Protein AF-A0A8H7U915-F1 (afdb_monomer_lite)

InterPro domains:
  IPR002848 Translin family [PF01997] (8-72)
  IPR002848 Translin family [PTHR10741] (8-74)
  IPR016069 Translin, C-terminal [G3DSA:1.20.58.200] (2-76)
  IPR033956 Translin [cd14819] (8-72)
  IPR036081 Translin superfamily [SSF74784] (8-73)

Structure (mmCIF, N/CA/C/O backbone):
data_AF-A0A8H7U915-F1
#
_entry.id   AF-A0A8H7U915-F1
#
loop_
_atom_site.group_PDB
_atom_site.id
_atom_site.type_symbol
_atom_site.label_atom_id
_atom_site.label_alt_id
_atom_site.label_comp_id
_atom_site.label_asym_id
_atom_site.label_entity_id
_atom_site.label_seq_id
_atom_site.pdbx_PDB_ins_code
_atom_site.Cartn_x
_atom_site.Cartn_y
_atom_site.Cartn_z
_atom_site.occupancy
_atom_site.B_iso_or_equiv
_atom_site.auth_seq_id
_atom_site.auth_comp_id
_atom_site.auth_asym_id
_atom_site.auth_atom_id
_atom_site.pdbx_PDB_model_num
ATOM 1 N N . MET A 1 1 ? 2.369 9.709 -12.369 1.00 54.50 1 MET A N 1
ATOM 2 C CA . MET A 1 1 ? 2.290 9.029 -11.058 1.00 54.50 1 MET A CA 1
ATOM 3 C C . MET A 1 1 ? 1.015 9.458 -10.316 1.00 54.50 1 MET A C 1
ATOM 5 O O . MET A 1 1 ? 1.077 10.004 -9.229 1.00 54.50 1 MET A O 1
ATOM 9 N N . ASN A 1 2 ? -0.159 9.237 -10.925 1.00 58.28 2 ASN A N 1
ATOM 10 C CA . ASN A 1 2 ? -1.469 9.603 -10.348 1.00 58.28 2 ASN A CA 1
ATOM 11 C C . ASN A 1 2 ? -2.227 8.382 -9.801 1.00 58.28 2 ASN A C 1
ATOM 13 O O . ASN A 1 2 ? -3.142 8.519 -8.996 1.00 58.28 2 ASN A O 1
ATOM 17 N N . TRP A 1 3 ? -1.828 7.179 -10.216 1.00 70.06 3 TRP A N 1
ATOM 18 C CA . TRP A 1 3 ? -2.501 5.930 -9.872 1.00 70.06 3 TRP A CA 1
ATOM 19 C C . TRP A 1 3 ? -2.241 5.488 -8.419 1.00 70.06 3 TRP A C 1
ATOM 21 O O . TRP A 1 3 ? -3.200 5.172 -7.720 1.00 70.06 3 TRP A O 1
ATOM 31 N N . ALA A 1 4 ? -0.997 5.577 -7.926 1.00 62.97 4 ALA A N 1
ATOM 32 C CA . ALA A 1 4 ? -0.653 5.252 -6.532 1.00 62.97 4 ALA A CA 1
ATOM 33 C C . ALA A 1 4 ? -1.373 6.179 -5.534 1.00 62.97 4 ALA A C 1
ATOM 35 O O . ALA A 1 4 ? -2.121 5.706 -4.684 1.00 62.97 4 ALA A O 1
ATOM 36 N N . LYS A 1 5 ? -1.303 7.502 -5.746 1.00 71.44 5 LYS A N 1
ATOM 37 C CA . LYS A 1 5 ? -2.083 8.489 -4.974 1.00 71.44 5 LYS A CA 1
ATOM 38 C C . LYS A 1 5 ? -3.590 8.212 -4.989 1.00 71.44 5 LYS A C 1
ATOM 40 O O . LYS A 1 5 ? -4.254 8.346 -3.961 1.00 71.44 5 LYS A O 1
ATOM 45 N N . LYS A 1 6 ? -4.147 7.817 -6.142 1.00 72.56 6 LYS A N 1
ATOM 46 C CA . LYS A 1 6 ? -5.567 7.451 -6.260 1.00 72.56 6 LYS A CA 1
ATOM 47 C C . LYS A 1 6 ? -5.893 6.195 -5.442 1.00 72.56 6 LYS A C 1
ATOM 49 O O . LYS A 1 6 ? -6.953 6.154 -4.824 1.00 72.56 6 LYS A O 1
ATOM 54 N N . LYS A 1 7 ? -4.989 5.212 -5.385 1.00 68.62 7 LYS A N 1
ATOM 55 C CA . LYS A 1 7 ? -5.134 3.994 -4.570 1.00 68.62 7 LYS A CA 1
ATOM 56 C C . LYS A 1 7 ? -5.000 4.266 -3.069 1.00 68.62 7 LYS A C 1
ATOM 58 O O . LYS A 1 7 ? -5.827 3.752 -2.325 1.00 68.62 7 LYS A O 1
ATOM 63 N N . SER A 1 8 ? -4.085 5.135 -2.633 1.00 69.88 8 SER A N 1
ATOM 64 C CA . SER A 1 8 ? -3.980 5.543 -1.222 1.00 69.88 8 SER A CA 1
ATOM 65 C C . SER A 1 8 ? -5.245 6.263 -0.740 1.00 69.88 8 SER A C 1
ATOM 67 O O . SER A 1 8 ? -5.790 5.920 0.305 1.00 69.88 8 SER A O 1
ATOM 69 N N . ARG A 1 9 ? -5.786 7.205 -1.531 1.00 76.69 9 ARG A N 1
ATOM 70 C CA . ARG A 1 9 ? -7.082 7.847 -1.224 1.00 76.69 9 ARG A CA 1
ATOM 71 C C . ARG A 1 9 ? -8.240 6.853 -1.210 1.00 76.69 9 ARG A C 1
ATOM 73 O O . ARG A 1 9 ? -9.099 6.942 -0.343 1.00 76.69 9 ARG A O 1
ATOM 80 N N . LEU A 1 10 ? -8.271 5.914 -2.156 1.00 74.25 10 LEU A N 1
ATOM 81 C CA . LEU A 1 10 ? -9.314 4.890 -2.209 1.00 74.25 10 LEU A CA 1
ATOM 82 C C . LEU A 1 10 ? -9.260 3.954 -0.994 1.00 74.25 10 LEU A C 1
ATOM 84 O O . LEU A 1 10 ? -10.314 3.585 -0.484 1.00 74.25 10 LEU A O 1
ATOM 88 N N . ALA A 1 11 ? -8.061 3.597 -0.524 1.00 68.75 11 ALA A N 1
ATOM 89 C CA . ALA A 1 11 ? -7.877 2.793 0.680 1.00 68.75 11 ALA A CA 1
ATOM 90 C C . ALA A 1 11 ? -8.440 3.517 1.911 1.00 68.75 11 ALA A C 1
ATOM 92 O O . ALA A 1 11 ? -9.280 2.954 2.603 1.00 68.75 11 ALA A O 1
ATOM 93 N N . VAL A 1 12 ? -8.074 4.789 2.116 1.00 74.56 12 VAL A N 1
ATOM 94 C CA . VAL A 1 12 ? -8.591 5.610 3.228 1.00 74.56 12 VAL A CA 1
ATOM 95 C C . VAL A 1 12 ? -10.113 5.753 3.152 1.00 74.56 12 VAL A C 1
ATOM 97 O O . VAL A 1 12 ? -10.800 5.472 4.127 1.00 74.56 12 VAL A O 1
ATOM 100 N N . ASN A 1 13 ? -10.657 6.100 1.982 1.00 76.75 13 ASN A N 1
ATOM 101 C CA . ASN A 1 13 ? -12.103 6.245 1.805 1.00 76.75 13 ASN A CA 1
ATOM 102 C C . ASN A 1 13 ? -12.863 4.927 2.036 1.00 76.75 13 ASN A C 1
ATOM 104 O O . ASN A 1 13 ? -13.995 4.954 2.512 1.00 76.75 13 ASN A O 1
ATOM 108 N N . SER A 1 14 ? -12.257 3.782 1.702 1.00 67.31 14 SER A N 1
ATOM 109 C CA . SER A 1 14 ? -12.859 2.465 1.946 1.00 67.31 14 SER A CA 1
ATOM 110 C C . SER A 1 14 ? -12.916 2.149 3.441 1.00 67.31 14 SER A C 1
ATOM 112 O O . SER A 1 14 ? -13.966 1.731 3.915 1.00 67.31 14 SER A O 1
ATOM 114 N N . VAL A 1 15 ? -11.855 2.471 4.195 1.00 65.94 15 VAL A N 1
ATOM 115 C CA . VAL A 1 15 ? -11.838 2.360 5.668 1.00 65.94 15 VAL A CA 1
ATOM 116 C C . VAL A 1 15 ? -12.904 3.242 6.305 1.00 65.94 15 VAL A C 1
ATOM 118 O O . VAL A 1 15 ? -13.623 2.790 7.190 1.00 65.94 15 VAL A O 1
ATOM 121 N N . THR A 1 16 ? -13.043 4.488 5.843 1.00 69.12 16 THR A N 1
ATOM 122 C CA . THR A 1 16 ? -14.083 5.403 6.340 1.00 69.12 16 THR A CA 1
ATOM 123 C C . THR A 1 16 ? -15.494 4.915 5.997 1.00 69.12 16 THR A C 1
ATOM 125 O O . THR A 1 16 ? -16.426 5.189 6.744 1.00 69.12 16 THR A O 1
ATOM 128 N N . SER A 1 17 ? -15.650 4.159 4.905 1.00 71.88 17 SER A N 1
ATOM 129 C CA . SER A 1 17 ? -16.926 3.554 4.493 1.00 71.88 17 SER A CA 1
ATOM 130 C C . SER A 1 17 ? -17.226 2.213 5.186 1.00 71.88 17 SER A C 1
ATOM 132 O O . SER A 1 17 ? -18.229 1.587 4.859 1.00 71.88 17 SER A O 1
ATOM 134 N N . GLY A 1 18 ? -16.370 1.751 6.110 1.00 67.62 18 GLY A N 1
ATOM 135 C CA . GLY A 1 18 ? -16.539 0.481 6.830 1.00 67.62 18 GLY A CA 1
ATOM 136 C C . GLY A 1 18 ? -16.040 -0.766 6.087 1.00 67.62 18 GLY A C 1
ATOM 137 O O . GLY A 1 18 ? -1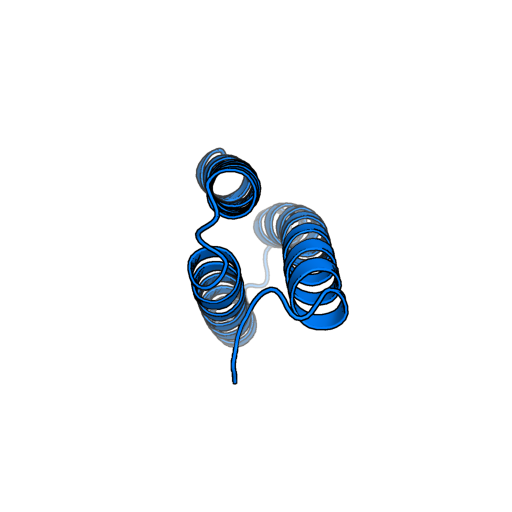6.226 -1.877 6.573 1.00 67.62 18 GLY A O 1
ATOM 138 N N . ASP A 1 19 ? -15.394 -0.608 4.925 1.00 70.00 19 ASP A N 1
ATOM 139 C CA . ASP A 1 19 ? -14.770 -1.711 4.186 1.00 70.00 19 ASP A CA 1
ATOM 140 C C . ASP A 1 19 ? -13.276 -1.784 4.523 1.00 70.00 19 ASP A C 1
ATOM 142 O O . ASP A 1 19 ? -12.422 -1.090 3.955 1.00 70.00 19 ASP A O 1
ATOM 146 N N . TYR A 1 20 ? -12.984 -2.639 5.495 1.00 68.88 20 TYR A N 1
ATOM 147 C CA . TYR A 1 20 ? -11.662 -2.830 6.071 1.00 68.88 20 TYR A CA 1
ATOM 148 C C . TYR A 1 20 ? -10.827 -3.920 5.374 1.00 68.88 20 TYR A C 1
ATOM 150 O O . TYR A 1 20 ? -9.633 -4.043 5.652 1.00 68.88 20 TYR A O 1
ATOM 158 N N . ASP A 1 21 ? -11.409 -4.673 4.432 1.00 71.06 21 ASP A N 1
ATOM 159 C CA . ASP A 1 21 ? -10.702 -5.716 3.670 1.00 71.06 21 ASP A CA 1
ATOM 160 C C . ASP A 1 21 ? -9.982 -5.126 2.440 1.00 71.06 21 ASP A C 1
ATOM 162 O O . ASP A 1 21 ? -8.880 -5.537 2.053 1.00 71.06 21 ASP A O 1
ATOM 166 N N . ARG A 1 22 ? -10.548 -4.064 1.849 1.00 75.88 22 ARG A N 1
ATOM 167 C CA . ARG A 1 22 ? -9.944 -3.343 0.710 1.00 75.88 22 ARG A CA 1
ATOM 168 C C . ARG A 1 22 ? -8.525 -2.809 0.953 1.00 75.88 22 ARG A C 1
ATOM 170 O O . ARG A 1 22 ? -7.690 -2.995 0.067 1.00 75.88 22 ARG A O 1
ATOM 177 N N . PRO A 1 23 ? -8.197 -2.156 2.082 1.00 75.94 23 PRO A N 1
ATOM 178 C CA . PRO A 1 23 ? -6.840 -1.678 2.363 1.00 75.94 23 PRO A CA 1
ATOM 179 C C . PRO A 1 23 ? -5.829 -2.821 2.426 1.00 75.94 23 PRO A C 1
ATOM 181 O O . PRO A 1 23 ? -4.708 -2.675 1.941 1.00 75.94 23 PRO A O 1
ATOM 184 N N . ARG A 1 24 ? -6.247 -3.979 2.951 1.00 78.06 24 ARG A N 1
ATOM 185 C CA . ARG A 1 24 ? -5.425 -5.187 3.050 1.00 78.06 24 ARG A CA 1
ATOM 186 C C . ARG A 1 24 ? -5.092 -5.741 1.663 1.00 78.06 24 ARG A C 1
ATOM 188 O O . ARG A 1 24 ? -3.922 -5.966 1.355 1.00 78.06 24 ARG A O 1
ATOM 195 N N . ARG A 1 25 ? -6.093 -5.835 0.778 1.00 81.06 25 ARG A N 1
ATOM 196 C CA . ARG A 1 25 ? -5.895 -6.205 -0.639 1.00 81.06 25 ARG A CA 1
ATOM 197 C C . ARG A 1 25 ? -5.016 -5.205 -1.391 1.00 81.06 25 ARG A C 1
ATOM 199 O O . ARG A 1 25 ? -4.160 -5.608 -2.173 1.00 81.06 25 ARG A O 1
ATOM 206 N N . ILE A 1 26 ? -5.207 -3.904 -1.157 1.00 81.06 26 ILE A N 1
ATOM 207 C CA . ILE A 1 26 ? -4.393 -2.853 -1.785 1.00 81.06 26 ILE A CA 1
ATOM 208 C C . ILE A 1 26 ? -2.936 -2.946 -1.310 1.00 81.06 26 ILE A C 1
ATOM 210 O O . ILE A 1 26 ? -2.038 -2.851 -2.142 1.00 81.06 26 ILE A O 1
ATOM 214 N N . SER A 1 27 ? -2.693 -3.177 -0.016 1.00 81.31 27 SER A N 1
ATOM 215 C CA . SER A 1 27 ? -1.344 -3.368 0.535 1.00 81.31 27 SER A CA 1
ATOM 216 C C . SER A 1 27 ? -0.628 -4.557 -0.114 1.00 81.31 27 SER A C 1
ATOM 218 O O . SER A 1 27 ? 0.486 -4.392 -0.610 1.00 81.31 27 SER A O 1
ATOM 220 N N . SER A 1 28 ? -1.289 -5.720 -0.204 1.00 83.81 28 SER A N 1
ATOM 221 C CA . SER A 1 28 ? -0.721 -6.908 -0.864 1.00 83.81 28 SER A CA 1
ATOM 222 C C . SER A 1 28 ? -0.386 -6.636 -2.331 1.00 83.81 28 SER A C 1
ATOM 224 O O . SER A 1 28 ? 0.731 -6.891 -2.765 1.00 83.81 28 SER A O 1
ATOM 226 N N . PHE A 1 29 ? -1.306 -6.014 -3.076 1.00 83.19 29 PHE A N 1
ATOM 227 C CA . PHE A 1 29 ? -1.086 -5.693 -4.487 1.00 83.19 29 PHE A CA 1
ATOM 228 C C . PHE A 1 29 ? 0.117 -4.764 -4.706 1.00 83.19 29 PHE A C 1
ATOM 230 O O . PHE A 1 29 ? 0.896 -4.945 -5.640 1.00 83.19 29 PHE A O 1
ATOM 237 N N . VAL A 1 30 ? 0.273 -3.743 -3.856 1.00 81.88 30 VAL A N 1
ATOM 238 C CA . VAL A 1 30 ? 1.403 -2.808 -3.952 1.00 81.88 30 VAL A CA 1
ATOM 239 C C . VAL A 1 30 ? 2.720 -3.504 -3.589 1.00 81.88 30 VAL A C 1
ATOM 241 O O . VAL A 1 30 ? 3.731 -3.231 -4.234 1.00 81.88 30 VAL A O 1
ATOM 244 N N . LYS A 1 31 ? 2.717 -4.434 -2.624 1.00 83.56 31 LYS A N 1
ATOM 245 C CA . LYS A 1 31 ? 3.892 -5.253 -2.282 1.00 83.56 31 LYS A CA 1
ATOM 246 C C . LYS A 1 31 ? 4.318 -6.169 -3.423 1.00 83.56 31 LYS A C 1
ATOM 248 O O . LYS A 1 31 ? 5.495 -6.161 -3.774 1.00 83.56 31 LYS A O 1
ATOM 253 N N . ASP A 1 32 ? 3.379 -6.877 -4.045 1.00 83.62 32 ASP A N 1
ATOM 254 C CA . ASP A 1 32 ? 3.667 -7.762 -5.181 1.00 83.62 32 ASP A CA 1
ATOM 255 C C 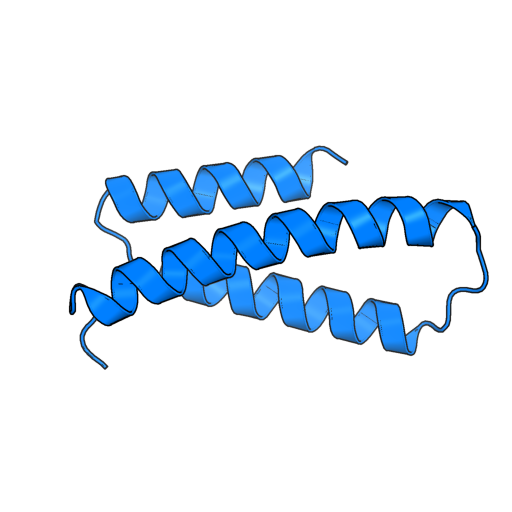. ASP A 1 32 ? 4.229 -6.972 -6.369 1.00 83.62 32 ASP A C 1
ATOM 257 O O . ASP A 1 32 ? 5.199 -7.379 -7.011 1.00 83.62 32 ASP A O 1
ATOM 261 N N . LEU A 1 33 ? 3.683 -5.774 -6.609 1.00 82.81 33 LEU A N 1
ATOM 262 C CA . LEU A 1 33 ? 4.203 -4.850 -7.609 1.00 82.81 33 LEU A CA 1
ATOM 263 C C . LEU A 1 33 ? 5.648 -4.433 -7.281 1.00 82.81 33 LEU A C 1
ATOM 265 O O . LEU A 1 33 ? 6.510 -4.468 -8.158 1.00 82.81 33 LEU A O 1
ATOM 269 N N . MET A 1 34 ? 5.934 -4.062 -6.028 1.00 77.25 34 MET A N 1
ATOM 270 C CA . MET A 1 34 ? 7.286 -3.685 -5.597 1.00 77.25 34 MET A CA 1
ATOM 271 C C . MET A 1 34 ? 8.282 -4.842 -5.725 1.00 77.25 34 MET A C 1
ATOM 273 O O . MET A 1 34 ? 9.399 -4.611 -6.188 1.00 77.25 34 MET A O 1
ATOM 277 N N . ALA A 1 35 ? 7.876 -6.067 -5.385 1.00 81.44 35 ALA A N 1
ATOM 278 C CA . ALA A 1 35 ? 8.693 -7.267 -5.542 1.00 81.44 35 ALA A CA 1
ATOM 279 C C . ALA A 1 35 ? 9.015 -7.544 -7.021 1.00 81.44 35 ALA A C 1
ATOM 281 O O . ALA A 1 35 ? 10.173 -7.776 -7.368 1.00 81.44 35 ALA A O 1
ATOM 282 N N . GLY A 1 36 ? 8.028 -7.412 -7.916 1.00 80.31 36 GLY A N 1
ATOM 283 C CA . GLY A 1 36 ? 8.244 -7.510 -9.363 1.00 80.31 36 GLY A CA 1
ATOM 284 C C . GLY A 1 36 ? 9.221 -6.451 -9.892 1.00 80.31 36 GLY A C 1
ATOM 285 O O . GLY A 1 36 ? 10.106 -6.760 -10.689 1.00 80.31 36 GLY A O 1
ATOM 286 N N . PHE A 1 37 ? 9.129 -5.212 -9.397 1.00 72.50 37 PHE A N 1
ATOM 287 C CA . PHE A 1 37 ? 10.064 -4.137 -9.756 1.00 72.50 37 PHE A CA 1
ATOM 288 C C . PHE A 1 37 ? 11.484 -4.346 -9.214 1.00 72.50 37 PHE A C 1
ATOM 290 O O . PHE A 1 37 ? 12.442 -3.970 -9.890 1.00 72.50 37 PHE A O 1
ATOM 297 N N . GLN A 1 38 ? 11.640 -4.942 -8.027 1.00 72.38 38 GLN A N 1
ATOM 298 C CA . GLN A 1 38 ? 12.950 -5.334 -7.493 1.00 72.38 38 GLN A CA 1
ATOM 299 C C . GLN A 1 38 ? 13.598 -6.426 -8.351 1.00 72.38 38 GLN A C 1
ATOM 301 O O . GLN A 1 38 ? 14.793 -6.350 -8.637 1.00 72.38 38 GLN A O 1
ATOM 306 N N . LEU A 1 39 ? 12.802 -7.395 -8.816 1.00 73.56 39 LEU A N 1
ATOM 307 C CA . LEU A 1 39 ? 13.264 -8.486 -9.676 1.00 73.56 39 LEU A CA 1
ATOM 308 C C . LEU A 1 39 ? 13.740 -7.990 -11.049 1.00 73.56 39 LEU A C 1
ATOM 310 O O . LEU A 1 39 ? 14.700 -8.512 -11.608 1.00 73.56 39 LEU A O 1
ATOM 314 N N . LEU A 1 40 ? 13.104 -6.936 -11.564 1.00 69.19 40 LEU A N 1
ATOM 315 C CA . LEU A 1 40 ? 13.444 -6.313 -12.844 1.00 69.19 40 LEU A CA 1
ATOM 316 C C . LEU A 1 40 ? 14.808 -5.589 -12.851 1.00 69.19 40 LEU A C 1
ATOM 318 O O . LEU A 1 40 ? 15.206 -5.112 -13.910 1.00 69.19 40 LEU A O 1
ATOM 322 N N . ASN A 1 41 ? 15.524 -5.509 -11.713 1.00 62.16 41 ASN A N 1
ATOM 323 C CA . ASN A 1 41 ? 16.872 -4.930 -11.547 1.00 62.16 41 ASN A CA 1
ATOM 324 C C . ASN A 1 41 ? 17.139 -3.714 -12.456 1.00 62.16 41 ASN A C 1
ATOM 326 O O . ASN A 1 41 ? 18.153 -3.623 -13.156 1.00 62.16 41 ASN A O 1
ATOM 330 N N . LEU A 1 42 ? 16.178 -2.785 -12.487 1.00 58.62 42 LEU A N 1
ATOM 331 C CA . LEU A 1 42 ? 16.208 -1.637 -13.382 1.00 58.62 42 LEU A CA 1
ATOM 332 C C . LEU A 1 42 ? 17.295 -0.682 -12.888 1.00 58.62 42 LEU A C 1
ATOM 334 O O . LEU A 1 42 ? 17.063 0.166 -12.024 1.00 58.62 42 LEU A O 1
ATOM 338 N N . LYS A 1 43 ? 18.501 -0.811 -13.446 1.00 57.97 43 LYS A N 1
ATOM 339 C CA . LYS A 1 43 ? 19.518 0.241 -13.405 1.00 57.97 43 LYS A CA 1
ATOM 340 C C . LYS A 1 43 ? 18.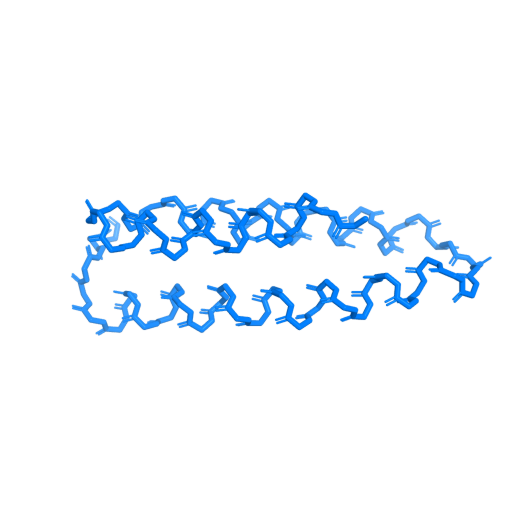968 1.454 -14.162 1.00 57.97 43 LYS A C 1
ATOM 342 O O . LYS A 1 43 ? 19.238 1.602 -15.346 1.00 57.97 43 LYS A O 1
ATOM 347 N N . ASN A 1 44 ? 18.153 2.298 -13.522 1.00 60.53 44 ASN A N 1
ATOM 348 C CA . ASN A 1 44 ? 17.895 3.637 -14.047 1.00 60.53 44 ASN A CA 1
ATOM 349 C C . ASN A 1 44 ? 17.341 4.640 -13.023 1.00 60.53 44 ASN A C 1
ATOM 351 O O . ASN A 1 44 ? 16.385 4.389 -12.285 1.00 60.53 44 ASN A O 1
ATOM 355 N N . ASP A 1 45 ? 17.946 5.821 -13.054 1.00 69.00 45 ASP A N 1
ATOM 356 C CA . ASP A 1 45 ? 17.919 6.888 -12.046 1.00 69.00 45 ASP A CA 1
ATOM 357 C C . ASP A 1 45 ? 16.530 7.529 -11.830 1.00 69.00 45 ASP A C 1
ATOM 359 O O . ASP A 1 45 ? 16.202 8.050 -10.764 1.00 69.00 45 ASP A O 1
ATOM 363 N N . ASN A 1 46 ? 15.650 7.437 -12.833 1.00 62.97 46 ASN A N 1
ATOM 364 C CA . ASN A 1 46 ? 14.330 8.077 -12.805 1.00 62.97 46 ASN A CA 1
ATOM 365 C C . ASN A 1 46 ? 13.216 7.168 -12.255 1.00 62.97 46 ASN A C 1
ATOM 367 O O . ASN A 1 46 ? 12.205 7.648 -11.734 1.00 62.97 46 ASN A O 1
ATOM 371 N N . LEU A 1 47 ? 13.387 5.846 -12.362 1.00 68.94 47 LEU A N 1
ATOM 372 C CA . LEU A 1 47 ? 12.422 4.881 -11.838 1.00 68.94 47 LEU A CA 1
ATOM 373 C C . LEU A 1 47 ? 12.591 4.698 -10.325 1.00 68.94 47 LEU A C 1
ATOM 375 O O . LEU A 1 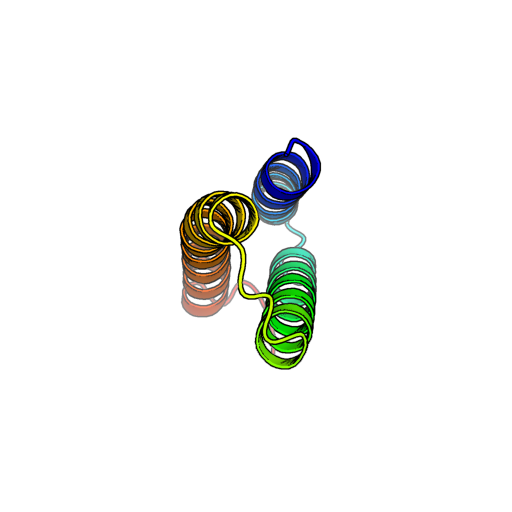47 ? 11.592 4.579 -9.620 1.00 68.94 47 LEU A O 1
ATOM 379 N N . ARG A 1 48 ? 13.833 4.788 -9.823 1.00 69.50 48 ARG A N 1
ATOM 380 C CA . ARG A 1 48 ? 14.146 4.811 -8.384 1.00 69.50 48 ARG A CA 1
ATOM 381 C C . ARG A 1 48 ? 13.443 5.944 -7.649 1.00 69.50 48 ARG A C 1
ATOM 383 O O . ARG A 1 48 ? 12.754 5.679 -6.674 1.00 69.50 48 ARG A O 1
ATOM 390 N N . LYS A 1 49 ? 13.497 7.175 -8.171 1.00 74.12 49 LYS A N 1
ATOM 391 C CA . LYS A 1 49 ? 12.780 8.316 -7.568 1.00 74.12 49 LYS A CA 1
ATOM 392 C C . LYS A 1 49 ? 11.271 8.077 -7.468 1.00 74.12 49 LYS A C 1
ATOM 394 O O . LYS A 1 49 ? 10.652 8.413 -6.463 1.00 74.12 49 LYS A O 1
ATOM 399 N N . ARG A 1 50 ? 10.671 7.462 -8.495 1.00 72.69 50 ARG A N 1
ATOM 400 C CA . ARG A 1 50 ? 9.248 7.080 -8.470 1.00 72.69 50 ARG A CA 1
ATOM 401 C C . ARG A 1 50 ? 8.989 5.974 -7.445 1.00 72.69 50 ARG A C 1
ATOM 403 O O . ARG A 1 50 ? 7.989 6.030 -6.737 1.00 72.69 50 ARG A O 1
ATOM 410 N N . PHE A 1 51 ? 9.892 5.008 -7.325 1.00 70.44 51 PHE A N 1
ATOM 411 C CA . PHE A 1 51 ? 9.807 3.933 -6.340 1.00 70.44 51 PHE A CA 1
ATOM 412 C C . PHE A 1 51 ? 9.907 4.448 -4.898 1.00 70.44 51 PHE A C 1
ATOM 414 O O . PHE A 1 51 ? 9.110 4.043 -4.056 1.00 70.44 51 PHE A O 1
ATOM 421 N N . ASP A 1 52 ? 10.798 5.403 -4.626 1.00 73.25 52 ASP A N 1
ATOM 422 C CA . ASP A 1 52 ? 10.932 6.009 -3.299 1.00 73.25 52 ASP A CA 1
ATOM 423 C C . ASP A 1 52 ? 9.637 6.700 -2.872 1.00 73.25 52 ASP A C 1
ATOM 425 O O . ASP A 1 52 ? 9.134 6.442 -1.781 1.00 73.25 52 ASP A O 1
ATOM 429 N N . SER A 1 53 ? 9.008 7.486 -3.754 1.00 77.94 53 SER A N 1
ATOM 430 C CA . SER A 1 53 ? 7.686 8.062 -3.459 1.00 77.94 53 SER A CA 1
ATOM 431 C C . SER A 1 53 ? 6.602 7.002 -3.205 1.00 77.94 53 SER A C 1
ATOM 433 O O . SER A 1 53 ? 5.720 7.212 -2.376 1.00 77.94 53 SER A O 1
ATOM 435 N N . LEU A 1 54 ? 6.696 5.839 -3.857 1.00 77.00 54 LEU A N 1
ATOM 436 C CA . LEU A 1 54 ? 5.759 4.728 -3.686 1.00 77.00 54 LEU A CA 1
ATOM 437 C C . LEU A 1 54 ? 5.963 3.997 -2.349 1.00 77.00 54 LEU A C 1
ATOM 439 O O . LEU A 1 54 ? 4.997 3.527 -1.754 1.00 77.00 54 LEU A O 1
ATOM 443 N N . LYS A 1 55 ? 7.198 3.968 -1.833 1.00 78.81 55 LYS A N 1
ATOM 444 C CA . LYS A 1 55 ? 7.532 3.446 -0.501 1.00 78.81 55 LYS A CA 1
ATOM 445 C C . LYS A 1 55 ? 6.858 4.256 0.611 1.00 78.81 55 LYS A C 1
ATOM 447 O O . LYS A 1 55 ? 6.336 3.671 1.558 1.00 78.81 55 LYS A O 1
ATOM 452 N N . TYR A 1 56 ? 6.826 5.586 0.484 1.00 82.88 56 TYR A N 1
ATOM 453 C CA . TYR A 1 56 ? 6.107 6.448 1.431 1.00 82.88 56 TYR A CA 1
ATOM 454 C C . TYR A 1 56 ? 4.589 6.229 1.367 1.00 82.88 56 TYR A C 1
ATOM 456 O O . TYR A 1 56 ? 3.940 6.146 2.409 1.00 82.88 56 TYR A O 1
ATOM 464 N N . ASP A 1 57 ? 4.030 6.075 0.160 1.00 79.56 57 ASP A N 1
ATOM 465 C CA . ASP A 1 57 ? 2.610 5.746 -0.020 1.00 79.56 57 ASP A CA 1
ATOM 466 C C . ASP A 1 57 ? 2.258 4.368 0.580 1.00 79.56 57 ASP A C 1
ATOM 468 O O . ASP A 1 57 ? 1.222 4.238 1.233 1.00 79.56 57 ASP A O 1
ATOM 472 N N . LEU A 1 58 ? 3.123 3.355 0.417 1.00 81.88 58 LEU A N 1
ATOM 473 C CA . LEU A 1 58 ? 2.939 2.026 1.013 1.00 81.88 58 LEU A CA 1
ATOM 474 C C . LEU A 1 58 ? 2.936 2.095 2.541 1.00 81.88 58 LEU A C 1
ATOM 476 O O . LEU A 1 58 ? 2.028 1.547 3.160 1.00 81.88 58 LEU A O 1
ATOM 480 N N . LYS A 1 59 ? 3.905 2.797 3.141 1.00 84.81 59 LYS A N 1
ATOM 481 C CA . LYS A 1 59 ? 3.988 2.942 4.601 1.00 84.81 59 LYS A CA 1
ATOM 482 C C . LYS A 1 59 ? 2.701 3.538 5.176 1.00 84.81 59 LYS A C 1
ATOM 484 O O . LYS A 1 59 ? 2.168 3.025 6.152 1.00 84.81 59 LYS A O 1
ATOM 489 N N . ARG A 1 60 ? 2.142 4.553 4.511 1.00 83.00 60 ARG A N 1
ATOM 490 C CA . ARG A 1 60 ? 0.861 5.156 4.904 1.00 83.00 60 ARG A CA 1
ATOM 491 C C . ARG A 1 60 ? -0.311 4.171 4.812 1.00 83.00 60 ARG A C 1
ATOM 493 O O . ARG A 1 60 ? -1.214 4.221 5.638 1.00 83.00 60 ARG A O 1
ATOM 500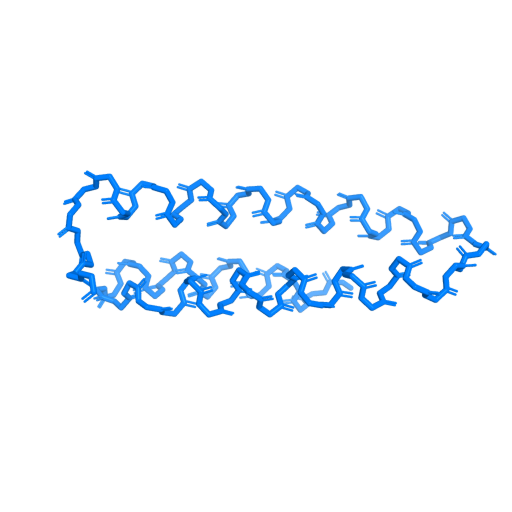 N N . ILE A 1 61 ? -0.333 3.292 3.806 1.00 81.31 61 ILE A N 1
ATOM 501 C CA . ILE A 1 61 ? -1.367 2.250 3.680 1.00 81.31 61 ILE A CA 1
ATOM 502 C C . ILE A 1 61 ? -1.195 1.183 4.771 1.00 81.31 61 ILE A C 1
ATOM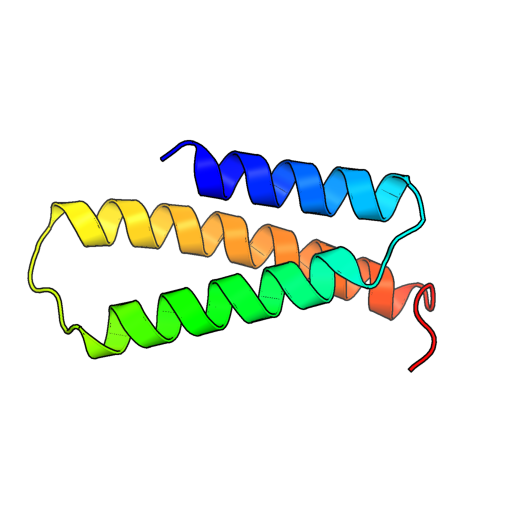 504 O O . ILE A 1 61 ? -2.191 0.728 5.325 1.00 81.31 61 ILE A O 1
ATOM 508 N N . GLU A 1 62 ? 0.039 0.796 5.097 1.00 82.88 62 GLU A N 1
ATOM 509 C CA . GLU A 1 62 ? 0.327 -0.155 6.177 1.00 82.88 62 GLU A CA 1
ATOM 510 C C . GLU A 1 62 ? -0.058 0.386 7.550 1.00 82.88 62 GLU A C 1
ATOM 512 O O . GLU A 1 62 ? -0.677 -0.343 8.314 1.00 82.88 62 GLU A O 1
ATOM 517 N N . GLU A 1 63 ? 0.229 1.656 7.839 1.00 84.69 63 GLU A N 1
ATOM 518 C CA . GLU A 1 63 ? -0.221 2.328 9.065 1.00 84.69 63 GLU A CA 1
ATOM 519 C C . GLU A 1 63 ? -1.753 2.283 9.184 1.00 84.69 63 GLU A C 1
ATOM 521 O O . GLU A 1 63 ? -2.285 1.918 10.227 1.00 84.69 63 GLU A O 1
ATOM 526 N N . VAL A 1 64 ? -2.476 2.534 8.086 1.00 81.56 64 VAL A N 1
ATOM 527 C CA . VAL A 1 64 ? -3.945 2.432 8.058 1.00 81.56 64 VAL A CA 1
ATOM 528 C C . VAL A 1 64 ? -4.430 0.996 8.291 1.00 81.56 64 VAL A C 1
ATOM 530 O O . VAL A 1 64 ? -5.381 0.785 9.040 1.00 81.56 64 VAL A O 1
ATOM 533 N N . VAL A 1 65 ? -3.802 -0.007 7.667 1.00 81.19 65 VAL A N 1
ATOM 534 C CA . VAL A 1 65 ? -4.141 -1.428 7.887 1.00 81.19 65 VAL A CA 1
ATOM 535 C C . VAL A 1 65 ? -3.845 -1.845 9.329 1.00 81.19 65 VAL A C 1
ATOM 537 O O . VAL A 1 65 ? -4.626 -2.588 9.926 1.00 81.19 65 VAL A O 1
ATOM 540 N N . TYR A 1 66 ? -2.740 -1.362 9.893 1.00 83.81 66 TYR A N 1
ATOM 541 C CA . TYR A 1 66 ? -2.346 -1.614 11.271 1.00 83.81 66 TYR A CA 1
ATOM 542 C C . TYR A 1 66 ? -3.356 -1.012 12.249 1.00 83.81 66 TYR A C 1
ATOM 544 O O . TYR A 1 66 ? -3.856 -1.734 13.105 1.00 83.81 66 TYR A O 1
ATOM 552 N N . ASP A 1 67 ? -3.749 0.250 12.065 1.00 81.81 67 ASP A N 1
ATOM 553 C CA . ASP A 1 67 ? -4.759 0.914 12.896 1.00 81.81 67 ASP A CA 1
ATOM 554 C C . ASP A 1 67 ? -6.115 0.200 12.843 1.00 81.81 67 ASP A C 1
ATOM 556 O O . ASP A 1 67 ? -6.791 0.048 13.860 1.00 81.81 67 ASP A O 1
ATOM 560 N N . VAL A 1 68 ? -6.518 -0.266 11.660 1.00 75.81 68 VAL A N 1
ATOM 561 C CA . VAL A 1 68 ? -7.754 -1.037 11.462 1.00 75.81 68 VAL A CA 1
ATOM 562 C C . VAL A 1 68 ? -7.693 -2.392 12.176 1.00 75.81 68 VAL A C 1
ATOM 564 O O . VAL A 1 68 ? -8.659 -2.778 12.837 1.00 75.81 68 VAL A O 1
ATOM 567 N N . SER A 1 69 ? -6.553 -3.082 12.086 1.00 74.00 69 SER A N 1
ATOM 568 C CA . SER A 1 69 ? -6.331 -4.380 12.738 1.00 74.00 69 SER A CA 1
ATOM 569 C C . SER A 1 69 ? -6.269 -4.235 14.262 1.00 74.00 69 SER A C 1
ATOM 571 O O . SER A 1 69 ? -6.891 -5.011 14.982 1.00 74.00 69 SER A O 1
ATOM 573 N N . LEU A 1 70 ? -5.577 -3.202 14.756 1.00 79.88 70 LEU A N 1
ATOM 574 C CA . LEU A 1 70 ? -5.445 -2.881 16.179 1.00 79.88 70 LEU A CA 1
ATOM 575 C C . LEU A 1 70 ? -6.798 -2.534 16.814 1.00 79.88 70 LEU A C 1
ATOM 577 O O . LEU A 1 70 ? -7.053 -2.884 17.962 1.00 79.88 70 LEU A O 1
ATOM 581 N N . ARG A 1 71 ? -7.685 -1.875 16.061 1.00 76.50 71 ARG A N 1
ATOM 582 C CA . ARG A 1 71 ? -9.045 -1.530 16.505 1.00 76.50 71 ARG A CA 1
ATOM 583 C C . ARG A 1 71 ? -10.031 -2.704 16.450 1.00 76.50 71 ARG A C 1
ATOM 585 O O . ARG A 1 71 ? -11.189 -2.514 16.804 1.00 76.50 71 ARG A O 1
ATOM 592 N N . GLY A 1 72 ? -9.611 -3.893 16.002 1.00 66.88 72 GLY A N 1
ATOM 593 C CA . GLY A 1 72 ? -10.472 -5.081 15.926 1.00 66.88 72 GLY A CA 1
ATOM 594 C C . GLY A 1 72 ? -11.627 -4.955 14.925 1.00 66.88 72 GLY A C 1
ATOM 595 O O . GLY A 1 72 ? -12.618 -5.673 15.032 1.00 66.88 72 GLY A O 1
ATOM 596 N N . LEU A 1 73 ? -11.517 -4.035 13.958 1.00 60.94 73 LEU A N 1
ATOM 597 C CA . LEU A 1 73 ? -12.565 -3.734 12.971 1.00 60.94 73 LEU A CA 1
ATOM 598 C C . LEU A 1 73 ? -12.628 -4.765 11.830 1.00 60.94 73 LEU A C 1
ATOM 600 O O . LEU A 1 73 ? -13.558 -4.765 11.028 1.00 60.94 73 LEU A O 1
ATOM 604 N N . THR A 1 74 ? -11.662 -5.680 11.785 1.00 51.75 74 THR A N 1
ATOM 605 C CA . THR A 1 74 ? -11.635 -6.857 10.913 1.00 51.75 74 THR A CA 1
ATOM 606 C C . THR A 1 74 ? -11.611 -8.109 11.771 1.00 51.75 74 THR A C 1
ATOM 608 O O . THR A 1 74 ? -10.666 -8.304 12.539 1.00 51.75 74 THR A O 1
ATOM 611 N N . ARG A 1 75 ? -12.627 -8.969 11.632 1.00 47.34 75 ARG A N 1
ATOM 612 C CA . ARG A 1 75 ? -12.515 -10.357 12.097 1.00 47.34 75 ARG A CA 1
ATOM 613 C C . ARG A 1 75 ? -11.434 -11.079 11.272 1.00 47.34 75 ARG A C 1
ATOM 615 O O . ARG A 1 75 ? -11.293 -10.742 10.095 1.00 47.34 75 ARG A O 1
ATOM 622 N N . PRO A 1 76 ? -10.664 -11.989 11.898 1.00 50.44 76 PRO A N 1
ATOM 623 C CA . PRO A 1 76 ? -9.636 -12.780 11.224 1.00 50.44 76 PRO A CA 1
ATOM 624 C C . PRO A 1 76 ? -10.183 -13.578 10.037 1.00 50.44 76 PRO A C 1
ATOM 626 O O . PRO A 1 76 ? -11.382 -13.941 10.071 1.00 50.44 76 PRO A O 1
#

Organism: NCBI:txid44442

Secondary structure (DSSP, 8-state):
--HHHHHHHHHHHHHHTT--HHHHHHHHHHHHHHHHHHHTT---HHHHHHHHHHHHHHHHHHHHHHHHHHTT-S--

Sequence (76 aa):
MNWAKKKSRLAVNSVTSGDYDRPRRISSFVKDLMAGFQLLNLKNDNLRKRFDSLKYDLKRIEEVVYDVSLRGLTRP

Radius of gyration: 13.65 Å; chains: 1; bounding box: 36×22×31 Å

Foldseek 3Di:
DVVLVVLLVVLVVCVVVLNLVSLVVSLVVLVVVVVVVVVVVDPDDVVVVVVVVSVVSSVSSVVVNVVCVVVVSDDD

pLDDT: mean 73.12, std 8.76, range [47.34, 84.81]